Protein AF-A0A7L4TGY5-F1 (afdb_monomer_lite)

Radius of gyration: 15.14 Å; chains: 1; bounding box: 32×38×41 Å

Secondary structure (DSSP, 8-state):
--SEEEETTEEEE-PPSS---S------SS--SSEEEEEEE---TT-EEEEE-S---BTTB-SGGGTS-EEEEE-TTT-GGGGG-GGGSTTSBTTTB--SS--PPPTTS-EEEEEEEETTTTEEEEEETTEEEEEE-S--

pLDDT: mean 94.53, std 7.91, range [58.78, 98.94]

Foldseek 3Di:
DQQWDQDPNDTDRHDDPDDDDADNDDDDPDADAWDKDKDKDAAAALDWDWDWHQFDDDPPCRDRVVGTFTQIDGQCPGHPQVVVDQCCYHRHSRPPWGFQDDPDDHHPDMKIWMWTDDPVVQWIWIDIRNRTGTMDGVDD

Sequence (140 aa):
MTQWKVEDGALVFAPTEGERSGSENIISEETYTNFELSLEWKISEGGNSGIM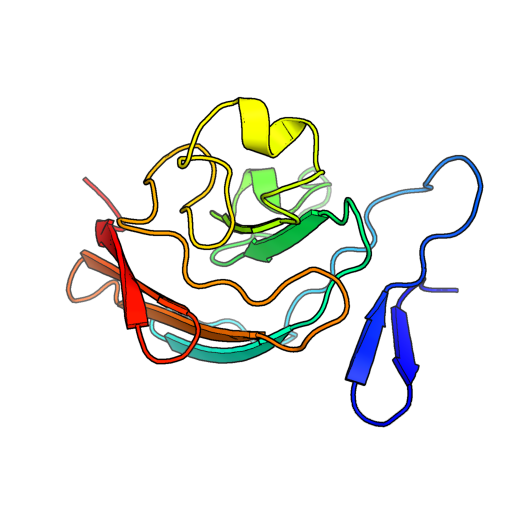WGVQEGEELNEPYLTGPEIQILDNERHPDAKNGPIRQSGALYDLSEPTKDVTNPAGEWNEMTITINYEENQGTVTLNVTQVNEFPLHG

Structure (mmCIF, N/CA/C/O backbone):
data_AF-A0A7L4TGY5-F1
#
_entry.id   AF-A0A7L4TGY5-F1
#
loop_
_atom_site.group_PDB
_atom_site.id
_atom_site.type_symbol
_atom_site.label_atom_id
_atom_site.label_alt_id
_atom_site.label_comp_id
_atom_site.label_asym_id
_atom_site.label_entity_id
_atom_site.label_seq_id
_atom_site.pdbx_PDB_ins_code
_atom_site.Cartn_x
_atom_site.Cartn_y
_atom_site.Cartn_z
_atom_site.occupancy
_atom_site.B_iso_or_equiv
_atom_site.auth_seq_id
_atom_site.auth_comp_id
_atom_site.auth_asym_id
_atom_site.auth_atom_id
_atom_site.pdbx_PDB_model_num
ATOM 1 N N . MET A 1 1 ? 4.510 11.591 -22.559 1.00 58.78 1 MET A N 1
ATOM 2 C CA . MET A 1 1 ? 3.536 10.480 -22.560 1.00 58.78 1 MET A CA 1
ATOM 3 C C . MET A 1 1 ? 3.636 9.861 -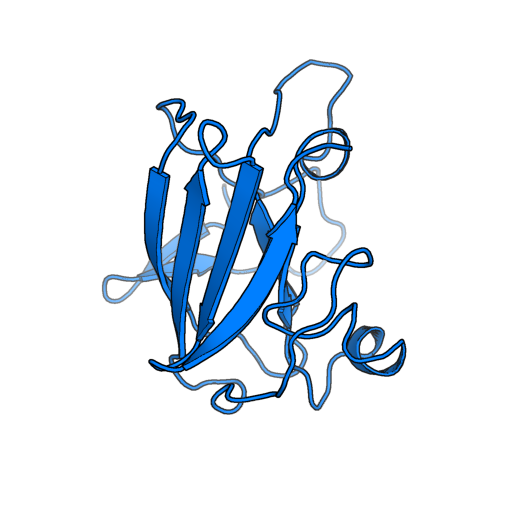21.187 1.00 58.78 1 MET A C 1
ATOM 5 O O . MET A 1 1 ? 4.764 9.690 -20.750 1.00 58.78 1 MET A O 1
ATOM 9 N N . THR A 1 2 ? 2.516 9.632 -20.504 1.00 79.31 2 THR A N 1
ATOM 10 C CA . THR A 1 2 ? 2.540 8.997 -19.178 1.00 79.31 2 THR A CA 1
ATOM 11 C C . THR A 1 2 ? 3.104 7.578 -19.276 1.00 79.31 2 THR A C 1
ATOM 13 O O . THR A 1 2 ? 2.979 6.929 -20.319 1.00 79.31 2 THR A O 1
ATOM 16 N N . GLN A 1 3 ? 3.741 7.121 -18.200 1.00 90.38 3 GLN A N 1
ATOM 17 C CA . GLN A 1 3 ? 4.228 5.750 -18.054 1.00 90.38 3 GLN A CA 1
ATOM 18 C C . GLN A 1 3 ? 3.112 4.750 -17.699 1.00 90.38 3 GLN A C 1
ATOM 20 O O . GLN A 1 3 ? 3.364 3.548 -17.630 1.00 90.38 3 GLN A O 1
ATOM 25 N N . TRP A 1 4 ? 1.876 5.221 -17.513 1.00 93.75 4 TRP A N 1
ATOM 26 C CA . TRP A 1 4 ? 0.707 4.381 -17.276 1.00 93.75 4 TRP A CA 1
ATOM 27 C C . TRP A 1 4 ? -0.038 4.041 -18.564 1.00 93.75 4 TRP A C 1
ATOM 29 O O . TRP A 1 4 ? -0.280 4.894 -19.421 1.00 93.75 4 TRP A O 1
ATOM 39 N N . LYS A 1 5 ? -0.456 2.782 -18.681 1.00 94.62 5 LYS A N 1
ATOM 40 C CA . LYS A 1 5 ? -1.290 2.291 -19.782 1.00 94.62 5 LYS A CA 1
ATOM 41 C C . LYS A 1 5 ? -2.317 1.288 -19.279 1.00 94.62 5 LYS A C 1
ATOM 43 O O . LYS A 1 5 ? -2.089 0.609 -18.285 1.00 94.62 5 LYS A O 1
ATOM 48 N N . VAL A 1 6 ? -3.425 1.166 -20.001 1.00 96.06 6 VAL A N 1
ATOM 49 C CA . VAL A 1 6 ? -4.354 0.049 -19.815 1.00 96.06 6 VAL A CA 1
ATOM 50 C C . VAL A 1 6 ? -3.897 -1.097 -20.712 1.00 96.06 6 VAL A C 1
ATOM 52 O O . VAL A 1 6 ? -3.812 -0.928 -21.929 1.00 96.06 6 VAL A O 1
ATOM 55 N N . GLU A 1 7 ? -3.595 -2.247 -20.120 1.00 95.88 7 GLU A N 1
ATOM 56 C CA . GLU A 1 7 ? -3.171 -3.463 -20.818 1.00 95.88 7 GLU A CA 1
ATOM 57 C C . GLU A 1 7 ? -3.895 -4.664 -20.210 1.00 95.88 7 GLU A C 1
ATOM 59 O O . GLU A 1 7 ? -3.910 -4.831 -18.994 1.00 95.88 7 GLU A O 1
ATOM 64 N N . ASP A 1 8 ? -4.552 -5.460 -21.056 1.00 95.31 8 ASP A N 1
ATOM 65 C CA . ASP A 1 8 ? -5.289 -6.669 -20.658 1.00 95.31 8 ASP A CA 1
ATOM 66 C C . ASP A 1 8 ? -6.275 -6.469 -19.488 1.00 95.31 8 ASP A C 1
ATOM 68 O O . ASP A 1 8 ? -6.478 -7.349 -18.657 1.00 95.31 8 ASP A O 1
ATOM 72 N N . GLY A 1 9 ? -6.914 -5.295 -19.431 1.00 95.88 9 GLY A N 1
ATOM 73 C CA . GLY A 1 9 ? -7.883 -4.946 -18.386 1.00 95.88 9 GLY A CA 1
ATOM 74 C C . GLY A 1 9 ? -7.266 -4.461 -17.070 1.00 95.88 9 GLY A C 1
ATOM 75 O O . GLY A 1 9 ? -8.014 -4.152 -16.148 1.00 95.88 9 GLY A O 1
ATOM 76 N N . ALA A 1 10 ? -5.939 -4.341 -16.989 1.00 97.38 10 ALA A N 1
ATOM 77 C CA . ALA A 1 10 ? -5.220 -3.801 -15.841 1.00 97.38 10 ALA A CA 1
ATOM 78 C C . ALA A 1 10 ? -4.618 -2.423 -16.146 1.00 97.38 10 ALA A C 1
ATOM 80 O O . ALA A 1 10 ? -4.242 -2.120 -17.281 1.00 97.38 10 ALA A O 1
ATOM 81 N N . LEU A 1 11 ? -4.487 -1.597 -15.110 1.00 97.06 11 LEU A N 1
ATOM 82 C CA . LEU A 1 11 ? -3.708 -0.366 -15.160 1.00 97.06 11 LEU A CA 1
ATOM 83 C C . LEU A 1 11 ? -2.240 -0.703 -14.852 1.00 97.06 11 LEU A C 1
ATOM 85 O O . LEU A 1 11 ? -1.922 -1.171 -13.762 1.00 97.06 11 LEU A O 1
ATOM 89 N N . VAL A 1 12 ? -1.355 -0.509 -15.829 1.00 96.44 12 VAL A N 1
ATOM 90 C CA . VAL A 1 12 ? 0.039 -0.968 -15.790 1.00 96.44 12 VAL A CA 1
ATOM 91 C C . VAL A 1 12 ? 0.989 0.218 -15.843 1.00 96.44 12 VAL A C 1
ATOM 93 O O . VAL A 1 12 ? 0.979 0.991 -16.804 1.00 96.44 12 VAL A O 1
ATOM 96 N N . PHE A 1 13 ? 1.849 0.315 -14.832 1.00 94.56 13 PHE A N 1
ATOM 97 C CA . PHE A 1 13 ? 2.974 1.240 -14.809 1.00 94.56 13 PHE A CA 1
ATOM 98 C C . PHE A 1 13 ? 4.187 0.619 -15.515 1.00 94.56 13 PHE A C 1
ATOM 100 O O . PHE A 1 13 ? 4.676 -0.439 -15.119 1.00 94.56 13 PHE A O 1
ATOM 107 N N . ALA A 1 14 ? 4.674 1.275 -16.568 1.00 89.94 14 ALA A N 1
ATOM 108 C CA . ALA A 1 14 ? 5.835 0.861 -17.348 1.00 89.94 14 ALA A CA 1
ATOM 109 C C . ALA A 1 14 ? 6.952 1.918 -17.225 1.00 89.94 14 ALA A C 1
ATOM 111 O O . ALA A 1 14 ? 6.948 2.897 -17.978 1.00 89.94 14 ALA A O 1
ATOM 112 N N . PRO A 1 15 ? 7.911 1.749 -16.293 1.00 84.06 15 PRO A N 1
ATOM 113 C CA . PRO A 1 15 ? 8.991 2.712 -16.117 1.00 84.06 15 PRO A CA 1
ATOM 114 C C . PRO A 1 15 ? 9.859 2.791 -17.379 1.00 84.06 15 PRO A C 1
ATOM 116 O O . PRO A 1 15 ? 10.216 1.775 -17.974 1.00 84.06 15 PRO A O 1
ATOM 119 N N . THR A 1 16 ? 10.218 4.005 -17.787 1.00 80.31 16 THR A N 1
ATOM 120 C CA . THR A 1 16 ? 11.187 4.239 -18.864 1.00 80.31 16 THR A CA 1
ATOM 121 C C . THR A 1 16 ? 12.605 4.127 -18.333 1.00 80.31 16 THR A C 1
ATOM 123 O O . THR A 1 16 ? 12.890 4.535 -17.208 1.00 80.31 16 THR A O 1
ATOM 126 N N . GLU A 1 17 ? 13.517 3.643 -19.171 1.00 74.25 17 GLU A N 1
ATOM 127 C CA . GLU A 1 17 ? 14.946 3.714 -18.878 1.00 74.25 17 GLU A CA 1
ATOM 128 C C . GLU A 1 17 ? 15.423 5.177 -18.841 1.00 74.25 17 GLU A C 1
ATOM 130 O O . GLU A 1 17 ? 15.019 5.991 -19.675 1.00 74.25 17 GLU A O 1
ATOM 135 N N . GLY A 1 18 ? 16.304 5.506 -17.891 1.00 70.75 18 GLY A N 1
ATOM 136 C CA . GLY A 1 18 ? 16.892 6.842 -17.738 1.00 70.75 18 GLY A CA 1
ATOM 137 C C . GLY A 1 18 ? 16.379 7.622 -16.526 1.00 70.75 18 GLY A C 1
ATOM 138 O O . GLY A 1 18 ? 15.702 7.084 -15.653 1.00 70.75 18 GLY A O 1
ATOM 139 N N . GLU A 1 19 ? 16.758 8.899 -16.443 1.00 63.97 19 GLU A N 1
ATOM 140 C CA . GLU A 1 19 ? 16.321 9.788 -15.362 1.00 63.97 19 GLU A CA 1
ATOM 141 C C . GLU A 1 19 ? 14.812 10.052 -15.462 1.00 63.97 19 GLU A C 1
ATOM 143 O O . GLU A 1 19 ? 14.305 10.467 -16.505 1.00 63.97 19 GLU A O 1
ATOM 148 N N . ARG A 1 20 ? 14.089 9.822 -14.360 1.00 65.00 20 ARG A N 1
ATOM 149 C CA . ARG A 1 20 ? 12.680 10.209 -14.229 1.00 65.00 20 ARG A CA 1
ATOM 150 C C . ARG A 1 20 ? 12.567 11.734 -14.242 1.00 65.00 20 ARG A C 1
ATOM 152 O O . ARG A 1 20 ? 13.211 12.408 -13.441 1.00 65.00 20 ARG A O 1
ATOM 159 N N . SER A 1 21 ? 11.708 12.277 -15.105 1.00 62.62 21 SER A N 1
ATOM 160 C CA . SER A 1 21 ? 11.300 13.681 -15.037 1.00 62.62 21 SER A CA 1
ATOM 161 C C . SER A 1 21 ? 9.981 13.795 -14.270 1.00 62.62 21 SER A C 1
ATOM 163 O O . SER A 1 21 ? 8.915 13.643 -14.860 1.00 62.62 21 SER A O 1
ATOM 165 N N . GLY A 1 22 ? 10.057 14.076 -12.970 1.00 71.75 22 GLY A N 1
ATOM 166 C CA . GLY A 1 22 ? 8.880 14.248 -12.113 1.00 71.75 22 GLY A CA 1
ATOM 167 C C . GLY A 1 22 ? 8.269 12.943 -11.589 1.00 71.75 22 GLY A C 1
ATOM 168 O O . GLY A 1 22 ? 8.795 11.849 -11.806 1.00 71.75 22 GLY A O 1
ATOM 169 N N . SER A 1 23 ? 7.168 13.105 -10.858 1.00 78.00 23 SER A N 1
ATOM 170 C CA . SER A 1 23 ? 6.359 12.027 -10.292 1.00 78.00 23 SER A CA 1
ATOM 171 C C . SER A 1 23 ? 5.415 11.460 -11.356 1.00 78.00 23 SER A C 1
ATOM 173 O O . SER A 1 23 ? 4.824 12.198 -12.140 1.00 78.00 23 SER A O 1
ATOM 175 N N . GLU A 1 24 ? 5.266 10.138 -11.364 1.00 88.44 24 GLU A N 1
ATOM 176 C CA . GLU A 1 24 ? 4.297 9.417 -12.202 1.00 88.44 24 GLU A CA 1
ATOM 177 C C . GLU A 1 24 ? 3.238 8.756 -11.316 1.00 88.44 24 GLU A C 1
ATOM 179 O O . GLU A 1 24 ? 2.644 7.751 -11.687 1.00 88.44 24 GLU A O 1
ATOM 184 N N . ASN A 1 25 ? 3.026 9.283 -10.110 1.00 91.62 25 ASN A N 1
ATOM 185 C CA . ASN A 1 25 ? 1.925 8.856 -9.261 1.00 91.62 25 ASN A CA 1
ATOM 186 C C . ASN A 1 25 ? 0.593 9.277 -9.896 1.00 91.62 25 ASN A C 1
ATOM 188 O O . ASN A 1 25 ? 0.500 10.303 -10.570 1.00 91.62 25 ASN A O 1
ATOM 192 N N . ILE A 1 26 ? -0.440 8.474 -9.673 1.00 93.94 26 ILE A N 1
ATOM 193 C CA . ILE A 1 26 ? -1.809 8.767 -10.095 1.00 93.94 26 ILE A CA 1
ATOM 194 C C . ILE A 1 26 ? -2.676 8.976 -8.861 1.00 93.94 26 ILE A C 1
ATOM 196 O O . ILE A 1 26 ? -2.427 8.388 -7.810 1.00 93.94 26 ILE A O 1
ATOM 200 N N . ILE A 1 27 ? -3.700 9.806 -9.004 1.00 94.56 27 ILE A N 1
ATOM 201 C CA . ILE A 1 27 ? -4.645 10.144 -7.944 1.00 94.56 27 ILE A CA 1
ATOM 202 C C . ILE A 1 27 ? -6.069 10.029 -8.489 1.00 94.56 27 ILE A C 1
ATOM 204 O O . ILE A 1 27 ? -6.295 10.173 -9.693 1.00 94.56 27 ILE A O 1
ATOM 208 N N . SER A 1 28 ? -7.030 9.719 -7.621 1.00 96.50 28 SER A N 1
ATOM 209 C CA . SER A 1 28 ? -8.444 9.743 -7.987 1.00 96.50 28 SER A CA 1
ATOM 210 C C . SER A 1 28 ? -8.912 11.172 -8.257 1.00 96.50 28 SER A C 1
ATOM 212 O O . SER A 1 28 ? -8.486 12.104 -7.585 1.00 96.50 28 SER A O 1
ATOM 214 N N . GLU A 1 29 ? -9.842 11.339 -9.200 1.00 95.88 29 GLU A N 1
ATOM 215 C CA . GLU A 1 29 ? -10.489 12.642 -9.430 1.00 95.88 29 GLU A CA 1
ATOM 216 C C . GLU A 1 29 ? -11.353 13.068 -8.231 1.00 95.88 29 GLU A C 1
ATOM 218 O O . GLU A 1 29 ? -11.448 14.248 -7.904 1.00 95.88 29 GLU A O 1
ATOM 223 N N . GLU A 1 30 ? -11.977 12.093 -7.570 1.00 96.81 30 GLU A N 1
ATOM 224 C CA . GLU A 1 30 ? -12.833 12.304 -6.404 1.00 96.81 30 GLU A CA 1
ATOM 225 C C . GLU A 1 30 ? -12.045 12.202 -5.094 1.00 96.81 30 GLU A C 1
ATOM 227 O O . GLU A 1 30 ? -11.019 11.519 -5.008 1.00 96.81 30 GLU A O 1
ATOM 232 N N . THR A 1 31 ? -12.577 12.838 -4.049 1.00 96.94 31 THR A N 1
ATOM 233 C CA . THR A 1 31 ? -12.015 12.798 -2.691 1.00 96.94 31 THR A CA 1
ATOM 234 C C . THR A 1 31 ? -12.868 11.940 -1.766 1.00 96.94 31 THR A C 1
ATOM 236 O O . THR A 1 31 ? -14.093 11.895 -1.880 1.00 96.94 31 THR A O 1
ATOM 239 N N . TYR A 1 32 ? -12.211 11.271 -0.821 1.00 97.56 32 TYR A N 1
ATOM 240 C CA . TYR A 1 32 ? -12.845 10.334 0.102 1.00 97.56 32 TYR A CA 1
ATOM 241 C C . TYR A 1 32 ? -12.348 10.581 1.527 1.00 97.56 32 TYR A C 1
ATOM 243 O O . TYR A 1 32 ? -11.180 10.907 1.737 1.00 97.56 32 TYR A O 1
ATOM 251 N N . THR A 1 33 ? -13.238 10.431 2.511 1.00 96.38 33 THR A N 1
ATOM 252 C CA . THR A 1 33 ? -12.895 10.537 3.941 1.00 96.38 33 THR A CA 1
ATOM 253 C C . THR A 1 33 ? -12.891 9.157 4.583 1.00 96.38 33 THR A C 1
ATOM 255 O O . THR A 1 33 ? -11.825 8.608 4.832 1.00 96.38 33 THR A O 1
ATOM 258 N N . ASN A 1 34 ? -14.076 8.579 4.797 1.00 98.25 34 ASN A N 1
ATOM 259 C CA . ASN A 1 34 ? -14.228 7.186 5.204 1.00 98.25 34 ASN A CA 1
ATOM 260 C C . ASN A 1 34 ? -14.443 6.343 3.949 1.00 98.25 34 ASN A C 1
ATOM 262 O O . ASN A 1 34 ? -15.309 6.681 3.136 1.00 98.25 34 ASN A O 1
ATOM 266 N N . PHE A 1 35 ? -13.669 5.277 3.774 1.00 98.69 35 PHE A N 1
ATOM 267 C CA . PHE A 1 35 ? -13.767 4.435 2.586 1.00 98.69 35 PHE A CA 1
ATOM 268 C C . PHE A 1 35 ? -13.284 3.007 2.836 1.00 98.69 35 PHE A C 1
ATOM 270 O O . PHE A 1 35 ? -12.485 2.748 3.735 1.00 98.69 35 PHE A O 1
ATOM 277 N N . GLU A 1 36 ? -13.747 2.104 1.976 1.00 98.75 36 GLU A N 1
ATOM 278 C CA . GLU A 1 36 ? -13.164 0.786 1.751 1.00 98.75 36 GLU A CA 1
ATOM 279 C C . GLU A 1 36 ? -12.726 0.727 0.282 1.00 98.75 36 GLU A C 1
ATOM 281 O O . GLU A 1 36 ? -13.540 0.912 -0.625 1.00 98.75 36 GLU A O 1
ATOM 286 N N . LEU A 1 37 ? -11.431 0.525 0.045 1.00 98.69 37 LEU A N 1
ATO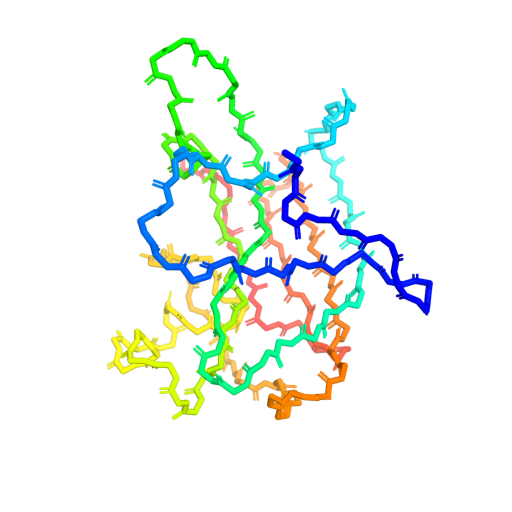M 287 C CA . LEU A 1 37 ? -10.847 0.343 -1.280 1.00 98.69 37 LEU A CA 1
ATOM 288 C C . LEU A 1 37 ? -10.451 -1.121 -1.432 1.00 98.69 37 LEU A C 1
ATOM 290 O O . LEU A 1 37 ? -9.624 -1.604 -0.665 1.00 98.69 37 LEU A O 1
ATOM 294 N N . SER A 1 38 ? -10.997 -1.795 -2.443 1.00 98.56 38 SER A N 1
ATOM 295 C CA . SER A 1 38 ? -10.620 -3.159 -2.815 1.00 98.56 38 SER A CA 1
ATOM 296 C C . SER A 1 38 ? -10.043 -3.184 -4.227 1.00 98.56 38 SER A C 1
ATOM 298 O O . SER A 1 38 ? -10.614 -2.589 -5.144 1.00 98.56 38 SER A O 1
ATOM 300 N N . LEU A 1 39 ? -8.895 -3.840 -4.390 1.00 98.56 39 LEU A N 1
ATOM 301 C CA . LEU A 1 39 ? -8.202 -3.989 -5.666 1.00 98.56 39 LEU A CA 1
ATOM 302 C C . LEU A 1 39 ? -7.351 -5.260 -5.700 1.00 98.56 39 LEU A C 1
ATOM 304 O O . LEU A 1 39 ? -7.010 -5.835 -4.666 1.00 98.56 39 LEU A O 1
ATOM 308 N N . GLU A 1 40 ? -6.950 -5.646 -6.905 1.00 98.75 40 GLU A N 1
ATOM 309 C CA . GLU A 1 40 ? -5.890 -6.622 -7.131 1.00 98.75 40 GLU A CA 1
ATOM 310 C C . GLU A 1 40 ? -4.622 -5.906 -7.604 1.00 98.75 40 GLU A C 1
ATOM 312 O O . GLU A 1 40 ? -4.685 -4.958 -8.392 1.00 98.75 40 GLU A O 1
ATOM 317 N N . TRP A 1 41 ? -3.459 -6.368 -7.154 1.00 98.69 41 TRP A N 1
ATOM 318 C CA . TRP A 1 41 ? -2.165 -5.849 -7.583 1.00 98.69 41 TRP A CA 1
ATOM 319 C C . TRP A 1 41 ? -1.194 -6.973 -7.931 1.00 98.69 41 TRP A C 1
ATOM 321 O O . TRP A 1 41 ? -1.264 -8.087 -7.416 1.00 98.69 41 TRP A O 1
ATOM 331 N N . LYS A 1 42 ? -0.261 -6.660 -8.825 1.00 98.50 42 LYS A N 1
ATOM 332 C CA . LYS A 1 42 ? 0.843 -7.530 -9.223 1.00 98.50 42 LYS A CA 1
ATOM 333 C C . LYS A 1 42 ? 2.063 -6.661 -9.474 1.00 98.50 42 LYS A C 1
ATOM 335 O O . LYS A 1 42 ? 1.966 -5.649 -10.165 1.00 98.50 42 LYS A O 1
ATOM 340 N N . ILE A 1 43 ? 3.210 -7.083 -8.959 1.00 97.88 43 ILE A N 1
ATOM 341 C CA . ILE A 1 43 ? 4.486 -6.382 -9.132 1.00 97.88 43 ILE A CA 1
ATOM 342 C C . ILE A 1 43 ? 5.515 -7.254 -9.841 1.00 97.88 43 ILE A C 1
ATOM 344 O O . ILE A 1 43 ? 5.415 -8.483 -9.854 1.00 97.88 43 ILE A O 1
ATOM 348 N N . SER A 1 44 ? 6.515 -6.603 -10.430 1.00 97.38 44 SER A N 1
ATOM 349 C CA . SER A 1 44 ? 7.709 -7.269 -10.938 1.00 97.38 44 SER A CA 1
ATOM 350 C C . SER A 1 44 ? 8.594 -7.775 -9.800 1.00 97.38 44 SER A C 1
ATOM 352 O O . SER A 1 44 ? 8.515 -7.292 -8.672 1.00 97.38 44 SER A O 1
ATOM 354 N N . GLU A 1 45 ? 9.500 -8.695 -10.125 1.00 97.94 45 GLU A N 1
ATOM 355 C CA . GLU A 1 45 ? 10.616 -9.057 -9.249 1.00 97.94 45 GLU A CA 1
ATOM 356 C C . GLU A 1 45 ? 11.373 -7.800 -8.787 1.00 97.94 45 GLU A C 1
ATOM 358 O O . GLU A 1 45 ? 11.734 -6.949 -9.602 1.00 97.94 45 GLU A O 1
ATOM 363 N N . GLY A 1 46 ? 11.582 -7.673 -7.477 1.00 97.62 46 GLY A N 1
ATOM 364 C CA . GLY A 1 46 ? 12.188 -6.501 -6.852 1.00 97.62 46 GLY A CA 1
ATOM 365 C C . GLY A 1 46 ? 11.378 -5.214 -7.032 1.00 97.62 46 GLY A C 1
ATOM 366 O O . GLY A 1 46 ? 11.962 -4.138 -6.979 1.00 97.62 46 GLY A O 1
ATOM 367 N N . GLY A 1 47 ? 10.075 -5.302 -7.306 1.00 97.19 47 GLY A N 1
ATOM 368 C CA . GLY A 1 47 ? 9.197 -4.148 -7.489 1.00 97.19 47 GLY A CA 1
ATOM 369 C C . GLY A 1 47 ? 8.873 -3.419 -6.181 1.00 97.19 47 GLY A C 1
ATOM 370 O O . GLY A 1 47 ? 8.925 -4.009 -5.100 1.00 97.19 47 GLY A O 1
ATOM 371 N N . ASN A 1 48 ? 8.526 -2.137 -6.308 1.00 97.38 48 ASN A N 1
ATOM 372 C CA . ASN A 1 48 ? 8.101 -1.253 -5.223 1.00 97.38 48 ASN A CA 1
ATOM 373 C C . ASN A 1 48 ? 7.004 -0.305 -5.732 1.00 97.38 48 ASN A C 1
ATOM 375 O O . ASN A 1 48 ? 7.142 0.283 -6.809 1.00 97.38 48 ASN A O 1
ATOM 379 N N . SER A 1 49 ? 5.918 -0.205 -4.980 1.00 97.69 49 SER A N 1
ATOM 380 C CA . SER A 1 49 ? 4.766 0.658 -5.205 1.00 97.69 49 SER A CA 1
ATOM 381 C C . SER A 1 49 ? 4.023 0.848 -3.873 1.00 97.69 49 SER A C 1
ATOM 383 O O . SER A 1 49 ? 4.443 0.340 -2.838 1.00 97.69 49 SER A O 1
ATOM 385 N N . GLY A 1 50 ? 2.873 1.509 -3.898 1.00 98.12 50 GLY A N 1
ATOM 386 C CA . GLY A 1 50 ? 2.040 1.649 -2.716 1.00 98.12 50 GLY A CA 1
ATOM 387 C C . GLY A 1 50 ? 0.720 2.327 -3.021 1.00 98.12 50 GLY A C 1
ATOM 388 O O . GLY A 1 50 ? 0.514 2.886 -4.101 1.00 98.12 50 GLY A O 1
ATOM 389 N N . ILE A 1 51 ? -0.192 2.236 -2.059 1.00 98.56 51 ILE A N 1
ATOM 390 C CA . ILE A 1 51 ? -1.496 2.890 -2.105 1.00 98.56 51 ILE A CA 1
ATOM 391 C C . ILE A 1 51 ? -1.535 3.940 -1.009 1.00 98.56 51 ILE A C 1
ATOM 393 O O . ILE A 1 51 ? -1.300 3.639 0.160 1.00 98.56 51 ILE A O 1
ATOM 397 N N . MET A 1 52 ? -1.850 5.172 -1.387 1.00 98.19 52 MET A N 1
ATOM 398 C CA . MET A 1 52 ? -1.811 6.318 -0.488 1.00 98.19 52 MET A CA 1
ATOM 399 C C . MET A 1 52 ? -3.195 6.934 -0.335 1.00 98.19 52 MET A C 1
ATOM 401 O O . MET A 1 52 ? -4.015 6.877 -1.252 1.00 98.19 52 MET A O 1
ATOM 405 N N . TRP A 1 53 ? -3.452 7.555 0.813 1.00 98.00 53 TRP A N 1
ATOM 406 C CA . TRP A 1 53 ? -4.687 8.301 1.062 1.00 98.00 53 TRP A CA 1
ATOM 407 C C . TRP A 1 53 ? -4.393 9.612 1.787 1.00 98.00 53 TRP A C 1
ATOM 409 O O . TRP A 1 53 ? -3.288 9.821 2.268 1.00 98.00 53 TRP A O 1
ATOM 419 N N . GLY A 1 54 ? -5.364 10.527 1.843 1.00 95.44 54 GLY A N 1
ATOM 420 C CA . GLY A 1 54 ? -5.168 11.832 2.494 1.00 95.44 54 GLY A CA 1
ATOM 421 C C . GLY A 1 54 ? -4.134 12.735 1.804 1.00 95.44 54 GLY A C 1
ATOM 422 O O . GLY A 1 54 ? -3.690 13.717 2.396 1.00 95.44 54 GLY A O 1
ATOM 423 N N . VAL A 1 55 ? -3.758 12.403 0.565 1.00 95.44 55 VAL A N 1
ATOM 424 C CA . VAL A 1 55 ? -2.816 13.168 -0.256 1.00 95.44 55 VAL A CA 1
ATOM 425 C C . VAL A 1 55 ? -3.413 14.538 -0.584 1.00 95.44 55 VAL A C 1
ATOM 427 O O . VAL A 1 55 ? -4.571 14.635 -0.988 1.00 95.44 55 VAL A O 1
ATOM 430 N N . GLN A 1 56 ? -2.616 15.593 -0.424 1.00 92.75 56 GLN A N 1
ATOM 431 C CA . GLN A 1 56 ? -2.952 16.952 -0.849 1.00 92.75 56 GLN A CA 1
ATOM 432 C C . GLN A 1 56 ? -2.067 17.359 -2.026 1.00 92.75 56 GLN A C 1
ATOM 434 O O . GLN A 1 56 ? -0.858 17.132 -2.011 1.00 92.75 56 GLN A O 1
ATOM 439 N N . GLU A 1 57 ? -2.668 17.986 -3.032 1.00 89.44 57 GLU A N 1
ATOM 440 C CA . GLU A 1 57 ? -1.964 18.513 -4.202 1.00 89.44 57 GLU A CA 1
ATOM 441 C C . GLU A 1 57 ? -1.640 20.003 -4.015 1.00 89.44 57 GLU A C 1
ATOM 443 O O . GLU A 1 57 ? -2.421 20.765 -3.442 1.00 89.44 57 GLU A O 1
ATOM 448 N N . GLY A 1 58 ? -0.487 20.444 -4.516 1.00 85.69 58 GLY A N 1
ATOM 449 C CA . GLY A 1 58 ? -0.072 21.845 -4.465 1.00 85.69 58 GLY A CA 1
ATOM 450 C C . GLY A 1 58 ? 1.264 22.073 -5.165 1.00 85.69 58 GLY A C 1
ATOM 451 O O . GLY A 1 58 ? 2.039 21.139 -5.335 1.00 85.69 58 GLY A O 1
ATOM 452 N N . GLU A 1 59 ? 1.558 23.317 -5.556 1.00 80.81 59 GLU A N 1
ATOM 453 C CA . GLU A 1 59 ? 2.795 23.651 -6.291 1.00 80.81 59 GLU A CA 1
ATOM 454 C C . GLU A 1 59 ? 4.078 23.287 -5.519 1.00 80.81 59 GLU A C 1
ATOM 456 O O . GLU A 1 59 ? 5.098 22.976 -6.129 1.00 80.81 59 GLU A O 1
ATOM 461 N N . GLU A 1 60 ? 4.020 23.290 -4.184 1.00 84.12 60 GLU A N 1
ATOM 462 C CA . GLU A 1 60 ? 5.130 22.908 -3.298 1.00 84.12 60 GLU A CA 1
ATOM 463 C C . GLU A 1 60 ? 5.081 21.430 -2.854 1.00 84.12 60 GLU A C 1
ATOM 465 O O . GLU A 1 60 ? 5.996 20.959 -2.182 1.00 84.12 60 GLU A O 1
ATOM 470 N N . LEU A 1 61 ? 4.031 20.689 -3.228 1.00 84.94 61 LEU A N 1
ATOM 471 C CA . LEU A 1 61 ? 3.811 19.284 -2.874 1.00 84.94 61 LEU A CA 1
ATOM 472 C C . LEU A 1 61 ? 4.093 18.406 -4.095 1.00 84.94 61 LEU A C 1
ATOM 474 O O . LEU A 1 61 ? 3.191 17.963 -4.800 1.00 84.94 61 LEU A O 1
ATOM 478 N N . ASN A 1 62 ? 5.3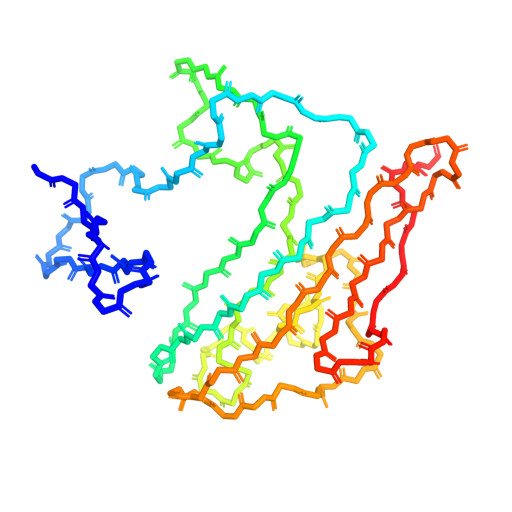77 18.185 -4.371 1.00 84.25 62 ASN A N 1
ATOM 479 C CA . ASN A 1 62 ? 5.828 17.470 -5.565 1.00 84.25 62 ASN A CA 1
ATOM 480 C C . ASN A 1 62 ? 5.736 15.937 -5.457 1.00 84.25 62 ASN A C 1
ATOM 482 O O . ASN A 1 62 ? 5.893 15.260 -6.469 1.00 84.25 62 ASN A O 1
ATOM 486 N N . GLU A 1 63 ? 5.497 15.399 -4.258 1.00 88.69 63 GLU A N 1
ATOM 487 C CA . GLU A 1 63 ? 5.379 13.962 -4.007 1.00 88.69 63 GLU A CA 1
ATOM 488 C C . GLU A 1 63 ? 4.237 13.658 -3.020 1.00 88.69 63 GLU A C 1
ATOM 490 O O . GLU A 1 63 ? 4.085 14.369 -2.019 1.00 88.69 63 GLU A O 1
ATOM 495 N N . PRO A 1 64 ? 3.450 12.588 -3.240 1.00 91.12 64 PRO A N 1
ATOM 496 C CA . PRO A 1 64 ? 2.265 12.292 -2.430 1.00 91.12 64 PRO A CA 1
ATOM 497 C C . PRO A 1 64 ? 2.592 11.927 -0.973 1.00 91.12 64 PRO A C 1
ATOM 499 O O . PRO A 1 64 ? 1.834 12.281 -0.067 1.00 91.12 64 PRO A O 1
ATOM 502 N N . TYR A 1 65 ? 3.750 11.306 -0.720 1.00 90.56 65 TYR A N 1
ATOM 503 C CA . TYR A 1 65 ? 4.200 10.915 0.627 1.00 90.56 65 TYR A CA 1
ATOM 504 C C . TYR A 1 65 ? 4.464 12.092 1.567 1.00 90.56 65 TYR A C 1
ATOM 506 O O . TYR A 1 65 ? 4.617 11.899 2.770 1.00 90.56 65 TYR A O 1
ATOM 514 N N . LEU A 1 66 ? 4.522 13.321 1.047 1.00 92.00 66 LEU A N 1
ATOM 515 C CA . LEU A 1 66 ? 4.657 14.513 1.883 1.00 92.00 66 LEU A CA 1
ATOM 516 C C . LEU A 1 66 ? 3.412 14.768 2.741 1.00 92.00 66 LEU A C 1
ATOM 518 O O . LEU A 1 66 ? 3.495 15.496 3.728 1.00 92.00 66 LEU A O 1
ATOM 522 N N . THR A 1 67 ? 2.265 14.201 2.361 1.00 94.19 67 THR A N 1
ATOM 523 C CA . THR A 1 67 ? 0.982 14.445 3.036 1.00 94.19 67 THR A CA 1
ATOM 524 C C . THR A 1 67 ? 0.192 13.175 3.311 1.00 94.19 67 THR A C 1
ATOM 526 O O . THR A 1 67 ? -0.431 13.078 4.368 1.00 94.19 67 THR A O 1
ATOM 529 N N . GLY A 1 68 ? 0.220 12.208 2.394 1.00 96.06 68 GLY A N 1
ATOM 530 C CA . GLY A 1 68 ? -0.545 10.978 2.521 1.00 96.06 68 GLY A CA 1
ATOM 531 C C . GLY A 1 68 ? 0.243 9.851 3.190 1.00 96.06 68 GLY A C 1
ATOM 532 O O . GLY A 1 68 ? 1.392 9.621 2.810 1.00 96.06 68 GLY A O 1
ATOM 533 N N . PRO A 1 69 ? -0.348 9.108 4.140 1.00 97.38 69 PRO A N 1
ATOM 534 C CA . PRO A 1 69 ? 0.194 7.827 4.568 1.00 97.38 69 PRO A CA 1
ATOM 535 C C . PRO A 1 69 ? 0.094 6.782 3.444 1.00 97.38 69 PRO A C 1
ATOM 537 O O . PRO A 1 69 ? -0.743 6.897 2.546 1.00 97.38 69 PRO A O 1
ATOM 540 N N . GLU A 1 70 ? 0.938 5.753 3.508 1.00 98.62 70 GLU A N 1
ATOM 541 C CA . GLU A 1 70 ? 1.090 4.740 2.459 1.00 98.62 70 GLU A CA 1
ATOM 542 C C . GLU A 1 70 ? 0.906 3.326 3.016 1.00 98.62 70 GLU A C 1
ATOM 544 O O . GLU A 1 70 ? 1.560 2.940 3.989 1.00 98.62 70 GLU A O 1
ATOM 549 N N . ILE A 1 71 ? 0.048 2.538 2.366 1.00 98.81 71 ILE A N 1
ATOM 550 C CA . ILE A 1 71 ? 0.066 1.081 2.481 1.00 98.81 71 ILE A CA 1
ATOM 551 C C . ILE A 1 71 ? 1.033 0.535 1.439 1.00 98.81 71 ILE A C 1
ATOM 553 O O . ILE A 1 71 ? 0.805 0.652 0.233 1.00 98.81 71 ILE A O 1
ATOM 557 N N . GLN A 1 72 ? 2.108 -0.069 1.932 1.00 98.75 72 GLN A N 1
ATOM 558 C CA . GLN A 1 72 ? 3.223 -0.550 1.126 1.00 98.75 72 GLN A CA 1
ATOM 559 C C . GLN A 1 72 ? 2.808 -1.704 0.196 1.00 98.75 72 GLN A C 1
ATOM 561 O O . GLN A 1 72 ? 2.118 -2.638 0.626 1.00 98.75 72 GLN A O 1
ATOM 566 N N . ILE A 1 73 ? 3.315 -1.683 -1.043 1.00 98.75 73 ILE A N 1
ATOM 567 C CA . ILE A 1 73 ? 3.317 -2.811 -1.986 1.00 98.75 73 ILE A CA 1
ATOM 568 C C . ILE A 1 73 ? 4.763 -3.073 -2.434 1.00 98.75 73 ILE A C 1
ATOM 570 O O . ILE A 1 73 ? 5.363 -2.314 -3.190 1.00 98.75 73 ILE A O 1
ATOM 574 N N . LEU A 1 74 ? 5.333 -4.192 -2.003 1.00 98.62 74 LEU A N 1
ATOM 575 C CA . LEU A 1 74 ? 6.754 -4.486 -2.156 1.00 98.62 74 LEU A CA 1
ATOM 576 C C . LEU A 1 74 ? 7.013 -5.963 -2.454 1.00 98.62 74 LEU A C 1
ATOM 578 O O . LEU A 1 74 ? 6.345 -6.845 -1.912 1.00 98.62 74 LEU A O 1
ATOM 582 N N . ASP A 1 75 ? 8.048 -6.247 -3.248 1.00 98.56 75 ASP A N 1
ATOM 583 C CA . ASP A 1 75 ? 8.630 -7.589 -3.286 1.00 98.56 75 ASP A CA 1
ATOM 584 C C . ASP A 1 75 ? 9.398 -7.816 -1.975 1.00 98.56 75 ASP A C 1
ATOM 586 O O . ASP A 1 75 ? 10.558 -7.414 -1.832 1.00 98.56 75 ASP A O 1
ATOM 590 N N . ASN A 1 76 ? 8.724 -8.446 -1.012 1.00 98.12 76 ASN A N 1
ATOM 591 C CA . ASN A 1 76 ? 9.253 -8.710 0.325 1.00 98.12 76 ASN A CA 1
ATOM 592 C C . ASN A 1 76 ? 10.501 -9.606 0.312 1.00 98.12 76 ASN A C 1
ATOM 594 O O . ASN A 1 76 ? 11.318 -9.534 1.232 1.00 98.12 76 ASN A O 1
ATOM 598 N N . GLU A 1 77 ? 10.672 -10.445 -0.712 1.00 97.50 77 GLU A N 1
ATOM 599 C CA . GLU A 1 77 ? 11.804 -11.364 -0.797 1.00 97.50 77 GLU A CA 1
ATOM 600 C C . GLU A 1 77 ? 13.057 -10.679 -1.349 1.00 97.50 77 GLU A C 1
ATOM 602 O O . GLU A 1 77 ? 14.178 -10.978 -0.917 1.00 97.50 77 GLU A O 1
ATOM 607 N N . ARG A 1 78 ? 12.892 -9.786 -2.333 1.00 97.81 78 ARG A N 1
ATOM 608 C CA . ARG A 1 78 ? 14.016 -9.318 -3.164 1.00 97.81 78 ARG A CA 1
ATOM 609 C C . ARG A 1 78 ? 14.253 -7.818 -3.130 1.00 97.81 78 ARG A C 1
ATOM 611 O O . ARG A 1 78 ? 15.395 -7.406 -3.365 1.00 97.81 78 ARG A O 1
ATOM 618 N N . HIS A 1 79 ? 13.249 -6.996 -2.826 1.00 98.25 79 HIS A N 1
ATOM 619 C CA . HIS A 1 79 ? 13.464 -5.554 -2.770 1.00 98.25 79 HIS A CA 1
ATOM 620 C C . HIS A 1 79 ? 14.387 -5.199 -1.584 1.00 98.25 79 HIS A C 1
ATOM 622 O O . HIS A 1 79 ? 14.161 -5.658 -0.462 1.00 98.25 79 HIS A O 1
ATOM 628 N N . PRO A 1 80 ? 15.434 -4.369 -1.771 1.00 97.94 80 PRO A N 1
ATOM 629 C CA . PRO A 1 80 ? 16.377 -4.040 -0.701 1.00 97.94 80 PRO A CA 1
ATOM 630 C C . PRO A 1 80 ? 15.732 -3.438 0.550 1.00 97.94 80 PRO A C 1
ATOM 632 O O . PRO A 1 80 ? 16.213 -3.694 1.651 1.00 97.94 80 PRO A O 1
ATOM 635 N N . ASP A 1 81 ? 14.654 -2.670 0.388 1.00 97.69 81 ASP A N 1
ATOM 636 C CA . ASP A 1 81 ? 13.964 -2.015 1.506 1.00 97.69 81 ASP A CA 1
ATOM 637 C C . ASP A 1 81 ? 13.238 -3.005 2.433 1.00 97.69 81 ASP A C 1
ATOM 639 O O . ASP A 1 81 ? 13.136 -2.755 3.630 1.00 97.69 81 ASP A O 1
ATOM 643 N N . ALA A 1 82 ? 12.877 -4.198 1.943 1.00 96.94 82 ALA A N 1
ATOM 644 C CA . ALA A 1 82 ? 12.299 -5.254 2.778 1.00 96.94 82 ALA A CA 1
ATOM 645 C C . ALA A 1 82 ? 13.270 -5.743 3.876 1.00 96.94 82 ALA A C 1
ATOM 647 O O . ALA A 1 82 ? 12.848 -6.334 4.872 1.00 96.94 82 ALA A O 1
ATOM 648 N N . LYS A 1 83 ? 14.579 -5.470 3.727 1.00 96.12 83 LYS A N 1
ATOM 649 C CA . LYS A 1 83 ? 15.623 -5.786 4.721 1.00 96.12 83 LYS A CA 1
ATOM 650 C C . LYS A 1 83 ? 15.602 -4.856 5.934 1.00 96.12 83 LYS A C 1
ATOM 652 O O . LYS A 1 83 ? 16.257 -5.161 6.927 1.00 96.12 83 LYS A O 1
ATOM 657 N N . ASN A 1 84 ? 14.863 -3.750 5.859 1.00 97.44 84 ASN A N 1
ATOM 658 C CA . ASN A 1 84 ? 14.697 -2.799 6.956 1.00 97.44 84 ASN A CA 1
ATOM 659 C C . ASN A 1 84 ? 13.578 -3.211 7.935 1.00 97.44 84 ASN A C 1
ATOM 661 O O . ASN A 1 84 ? 13.303 -2.487 8.887 1.00 97.44 84 ASN A O 1
ATOM 665 N N . GLY A 1 85 ? 12.989 -4.397 7.746 1.00 97.19 85 GLY A N 1
ATOM 666 C CA . GLY A 1 85 ? 12.043 -5.027 8.666 1.00 97.19 85 GLY A CA 1
ATOM 667 C C . GLY A 1 85 ? 10.601 -5.056 8.142 1.00 97.19 85 GLY A C 1
ATOM 668 O O . GLY A 1 85 ? 10.292 -4.380 7.158 1.00 97.19 85 GLY A O 1
ATOM 669 N N . PRO A 1 86 ? 9.703 -5.819 8.798 1.00 98.12 86 PRO A N 1
ATOM 670 C CA . PRO A 1 86 ? 8.305 -5.965 8.378 1.00 98.12 86 PRO A CA 1
ATOM 671 C C . PRO A 1 86 ? 7.547 -4.637 8.271 1.00 98.12 86 PRO A C 1
ATOM 673 O O . PRO A 1 86 ? 6.673 -4.496 7.425 1.00 98.12 86 PRO A O 1
ATOM 676 N N . ILE A 1 87 ? 7.939 -3.624 9.048 1.00 98.44 87 ILE A N 1
ATOM 677 C CA . ILE A 1 87 ? 7.385 -2.262 8.994 1.00 98.44 87 ILE A CA 1
ATOM 678 C C . ILE A 1 87 ? 7.551 -1.553 7.632 1.00 98.44 87 ILE A C 1
ATOM 680 O O . ILE A 1 87 ? 6.944 -0.511 7.399 1.00 98.44 87 ILE A O 1
ATOM 684 N N . ARG A 1 88 ? 8.349 -2.114 6.713 1.00 98.44 88 ARG A N 1
ATOM 685 C CA . ARG A 1 88 ? 8.499 -1.639 5.325 1.00 98.44 88 ARG A CA 1
ATOM 686 C C . ARG A 1 88 ? 8.120 -2.681 4.274 1.00 98.44 88 ARG A C 1
ATOM 688 O O . ARG A 1 88 ? 8.430 -2.496 3.102 1.00 98.44 88 ARG A O 1
ATOM 695 N N . GLN A 1 89 ? 7.487 -3.778 4.676 1.00 98.62 89 GLN A N 1
ATOM 696 C CA . GLN A 1 89 ? 7.024 -4.842 3.783 1.00 98.62 89 GLN A CA 1
ATOM 697 C C . GLN A 1 89 ? 5.565 -4.629 3.362 1.00 98.62 89 GLN A C 1
ATOM 699 O O . GLN A 1 89 ? 4.855 -3.810 3.942 1.00 98.62 89 GLN A O 1
ATOM 704 N N . SER A 1 90 ? 5.117 -5.369 2.346 1.00 98.69 90 SER A N 1
ATOM 705 C CA . SER A 1 90 ? 3.742 -5.312 1.841 1.00 98.69 90 SER A CA 1
ATOM 706 C C . SER A 1 90 ? 2.699 -5.423 2.956 1.00 98.69 90 SER A C 1
ATOM 708 O O . SER A 1 90 ? 2.749 -6.336 3.780 1.00 98.69 90 SER A O 1
ATOM 710 N N . GLY A 1 91 ? 1.735 -4.502 2.960 1.00 98.62 91 GLY A N 1
ATOM 711 C CA . GLY A 1 91 ? 0.690 -4.414 3.985 1.00 98.62 91 GLY A CA 1
ATOM 712 C C . GLY A 1 91 ? 1.078 -3.634 5.248 1.00 98.62 91 GLY A C 1
ATOM 713 O O . GLY A 1 91 ? 0.231 -3.439 6.125 1.00 98.62 91 GLY A O 1
ATOM 714 N N . ALA A 1 92 ? 2.319 -3.155 5.355 1.00 98.81 92 ALA A N 1
ATOM 715 C CA . ALA A 1 92 ? 2.687 -2.165 6.359 1.00 98.81 92 ALA A CA 1
ATOM 716 C C . ALA A 1 92 ? 2.003 -0.822 6.077 1.00 98.81 92 ALA A C 1
ATOM 718 O O . ALA A 1 92 ? 1.892 -0.414 4.920 1.00 98.81 92 ALA A O 1
ATOM 719 N N . LEU A 1 93 ? 1.643 -0.104 7.143 1.00 98.69 93 LEU A N 1
ATOM 720 C CA . LEU A 1 93 ? 1.615 1.352 7.081 1.00 98.69 93 LEU A CA 1
ATOM 721 C C . LEU A 1 93 ? 3.075 1.799 7.114 1.00 98.69 93 LEU A C 1
ATOM 723 O O . LEU A 1 93 ? 3.726 1.663 8.155 1.00 98.69 93 LEU A O 1
ATOM 727 N N . TYR A 1 94 ? 3.588 2.236 5.968 1.00 98.44 94 TYR A N 1
ATOM 728 C CA . TYR A 1 94 ? 5.022 2.350 5.719 1.00 98.44 94 TYR A CA 1
ATOM 729 C C . TYR A 1 94 ? 5.762 3.108 6.836 1.00 98.44 94 TYR A C 1
ATOM 731 O O . TYR A 1 94 ? 5.439 4.254 7.142 1.00 98.44 94 TYR A O 1
ATOM 739 N N . ASP A 1 95 ? 6.750 2.445 7.448 1.00 97.44 95 ASP A N 1
ATOM 740 C CA . ASP A 1 95 ? 7.607 2.958 8.534 1.00 97.44 95 ASP A CA 1
ATOM 741 C C . ASP A 1 95 ? 6.864 3.356 9.835 1.00 97.44 95 ASP A C 1
ATOM 743 O O . ASP A 1 95 ? 7.466 3.947 10.732 1.00 97.44 95 ASP A O 1
ATOM 747 N N . LEU A 1 96 ? 5.574 3.006 9.971 1.00 97.50 96 LEU A N 1
ATOM 748 C CA . LEU A 1 96 ? 4.726 3.366 11.120 1.00 97.50 96 LEU A CA 1
ATOM 749 C C . LEU A 1 96 ? 4.046 2.167 11.806 1.00 97.50 96 LEU A C 1
ATOM 751 O O . LEU A 1 96 ? 4.007 2.129 13.035 1.00 97.50 96 LEU A O 1
ATOM 755 N N . SER A 1 97 ? 3.510 1.197 11.052 1.00 98.50 97 SER A N 1
ATOM 756 C CA . SER A 1 97 ? 2.846 -0.000 11.604 1.00 98.50 97 SER A CA 1
ATOM 757 C C . SER A 1 97 ? 3.128 -1.233 10.753 1.00 98.50 97 SER A C 1
ATOM 759 O O . SER A 1 97 ? 2.827 -1.255 9.558 1.00 98.50 97 SER A O 1
ATOM 761 N N . GLU A 1 98 ? 3.668 -2.283 11.365 1.00 98.56 98 GLU A N 1
ATOM 762 C CA . GLU A 1 98 ? 4.033 -3.520 10.673 1.00 98.56 98 GLU A CA 1
ATOM 763 C C . GLU A 1 98 ? 2.846 -4.478 10.475 1.00 98.56 98 GLU A C 1
ATOM 765 O O . GLU A 1 98 ? 1.954 -4.549 11.323 1.00 98.56 98 G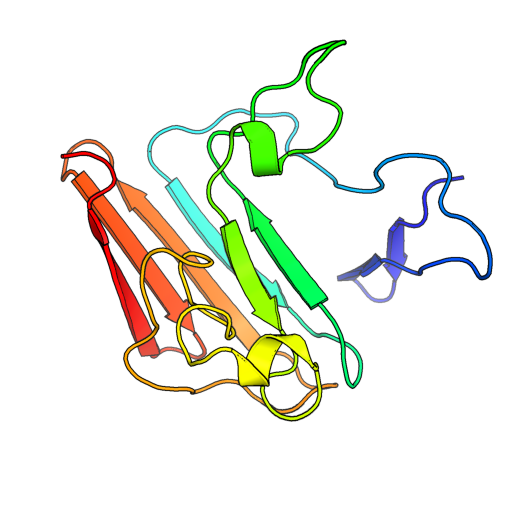LU A O 1
ATOM 770 N N . PRO A 1 99 ? 2.824 -5.255 9.377 1.00 98.56 99 PRO A N 1
ATOM 771 C CA . PRO A 1 99 ? 1.874 -6.337 9.223 1.00 98.56 99 PRO A CA 1
ATOM 772 C C . PRO A 1 99 ? 2.212 -7.469 10.203 1.00 98.56 99 PRO A C 1
ATOM 774 O O . PRO A 1 99 ? 3.367 -7.823 10.427 1.00 98.56 99 PRO A O 1
ATOM 777 N N . THR A 1 100 ? 1.181 -8.104 10.747 1.00 98.56 100 THR A N 1
ATOM 778 C CA . THR A 1 100 ? 1.283 -9.231 11.688 1.00 98.56 100 THR A CA 1
ATOM 779 C C . THR A 1 100 ? 1.876 -10.499 11.069 1.00 98.56 100 THR A C 1
ATOM 781 O O . THR A 1 100 ? 2.349 -11.378 11.793 1.00 98.56 100 THR A O 1
ATOM 784 N N . LYS A 1 101 ? 1.813 -10.630 9.740 1.00 98.12 101 LYS A N 1
ATOM 785 C CA . LYS A 1 101 ? 2.367 -11.739 8.954 1.00 98.12 101 LYS A CA 1
ATOM 786 C C . LYS A 1 101 ? 2.399 -11.378 7.476 1.00 98.12 101 LYS A C 1
ATOM 788 O O . LYS A 1 101 ? 1.550 -10.627 7.001 1.00 98.12 101 LYS A O 1
ATOM 793 N N . ASP A 1 102 ? 3.330 -11.995 6.763 1.00 98.31 102 ASP A N 1
ATOM 794 C CA . ASP A 1 102 ? 3.350 -11.988 5.307 1.00 98.31 102 ASP A CA 1
ATOM 795 C C . ASP A 1 102 ? 2.444 -13.104 4.767 1.00 98.31 102 ASP A C 1
ATOM 797 O O . ASP A 1 102 ? 2.573 -14.270 5.148 1.00 98.31 102 ASP A O 1
ATOM 801 N N . VAL A 1 10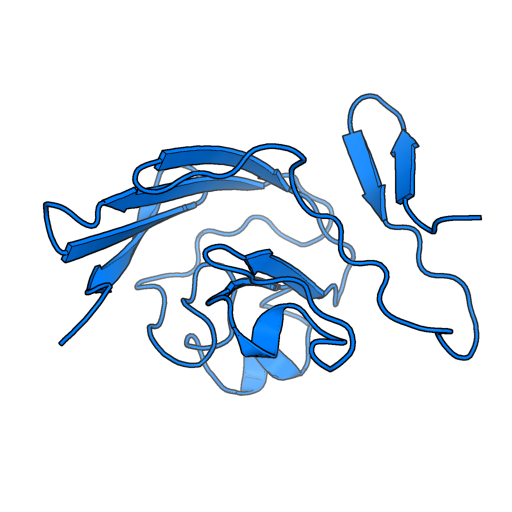3 ? 1.501 -12.725 3.911 1.00 98.50 103 VAL A N 1
ATOM 802 C CA . VAL A 1 103 ? 0.595 -13.626 3.179 1.00 98.50 103 VAL A CA 1
ATOM 803 C C . VAL A 1 103 ? 0.582 -13.294 1.687 1.00 98.50 103 VAL A C 1
ATOM 805 O O . VAL A 1 103 ? -0.356 -13.670 0.984 1.00 98.50 103 VAL A O 1
ATOM 808 N N . THR A 1 104 ? 1.582 -12.548 1.211 1.00 98.50 104 THR A N 1
ATOM 809 C CA . THR A 1 104 ? 1.690 -12.168 -0.196 1.00 98.50 104 THR A CA 1
ATOM 810 C C . THR A 1 104 ? 2.001 -13.377 -1.071 1.00 98.50 104 THR A C 1
ATOM 812 O O . THR A 1 104 ? 2.738 -14.287 -0.689 1.00 98.50 104 THR A O 1
ATOM 815 N N . ASN A 1 105 ? 1.422 -13.385 -2.267 1.00 98.69 105 ASN A N 1
ATOM 816 C CA . ASN A 1 105 ? 1.854 -14.259 -3.344 1.00 98.69 105 ASN A CA 1
ATOM 817 C C . ASN A 1 105 ? 3.174 -13.722 -3.928 1.00 98.69 105 ASN A C 1
ATOM 819 O O . ASN A 1 105 ? 3.389 -12.503 -3.907 1.00 98.69 105 ASN A O 1
ATOM 823 N N . PRO A 1 106 ? 4.039 -14.595 -4.480 1.00 98.12 106 PRO A N 1
ATOM 824 C CA . PRO A 1 106 ? 5.314 -14.193 -5.068 1.00 98.12 106 PRO A CA 1
ATOM 825 C C . PRO A 1 106 ? 5.186 -13.120 -6.159 1.00 98.12 106 PRO A C 1
ATOM 827 O O . PRO A 1 106 ? 4.162 -12.999 -6.835 1.00 98.12 106 PRO A O 1
ATOM 830 N N . ALA A 1 107 ? 6.270 -12.375 -6.397 1.00 98.31 107 ALA A N 1
ATOM 831 C CA . ALA A 1 107 ? 6.332 -11.410 -7.492 1.00 98.31 107 ALA A CA 1
ATOM 832 C C . ALA A 1 107 ? 5.980 -12.064 -8.846 1.00 98.31 107 ALA A C 1
ATOM 834 O O . ALA A 1 107 ? 6.464 -13.146 -9.182 1.00 98.31 107 ALA A O 1
ATOM 835 N N . GLY A 1 108 ? 5.146 -11.386 -9.638 1.00 98.12 108 GLY A N 1
ATOM 836 C CA . GLY A 1 108 ? 4.558 -11.920 -10.870 1.00 98.12 108 GLY A CA 1
ATOM 837 C C . GLY A 1 108 ? 3.185 -12.584 -10.701 1.00 98.12 108 GLY A C 1
ATOM 838 O O . GLY A 1 108 ? 2.526 -12.840 -11.712 1.00 98.12 108 GLY A O 1
ATOM 839 N N . GLU A 1 109 ? 2.715 -12.793 -9.471 1.00 98.62 109 GLU A N 1
ATOM 840 C CA . GLU A 1 109 ? 1.367 -13.284 -9.171 1.00 98.62 109 GLU A CA 1
ATOM 841 C C . GLU A 1 109 ? 0.460 -12.163 -8.646 1.00 98.62 109 GLU A C 1
ATOM 843 O O . GLU A 1 109 ? 0.918 -11.137 -8.136 1.00 98.62 109 GLU A O 1
ATOM 848 N N . TRP A 1 110 ? -0.848 -12.339 -8.829 1.00 98.62 110 TRP A N 1
ATOM 849 C CA . TRP A 1 110 ? -1.847 -11.390 -8.349 1.00 98.62 110 TRP A CA 1
ATOM 850 C C . TRP A 1 110 ? -2.068 -11.550 -6.846 1.00 98.62 110 TRP A C 1
ATOM 852 O O . TRP A 1 110 ? -2.131 -12.666 -6.332 1.00 98.62 110 TRP A O 1
ATOM 862 N N . ASN A 1 111 ? -2.206 -10.425 -6.158 1.00 98.88 111 ASN A N 1
ATOM 863 C CA . ASN A 1 111 ? -2.572 -10.317 -4.755 1.00 98.88 111 ASN A CA 1
ATOM 864 C C . ASN A 1 111 ? -3.861 -9.505 -4.640 1.00 98.88 111 ASN A C 1
ATOM 866 O O . ASN A 1 111 ? -3.989 -8.468 -5.288 1.00 98.88 111 ASN A O 1
ATOM 870 N N . GLU A 1 112 ? -4.780 -9.937 -3.785 1.00 98.81 112 GLU A N 1
ATOM 871 C CA . GLU A 1 112 ? -5.961 -9.155 -3.413 1.00 98.81 112 GLU A CA 1
ATOM 872 C C . GLU A 1 112 ? -5.628 -8.270 -2.207 1.00 98.81 112 GLU A C 1
ATOM 874 O O . GLU A 1 112 ? -5.007 -8.732 -1.243 1.00 98.81 112 GLU A O 1
ATOM 879 N N . MET A 1 113 ? -6.063 -7.010 -2.236 1.00 98.75 113 MET A N 1
ATOM 880 C CA . MET A 1 113 ? -5.913 -6.064 -1.134 1.00 98.75 113 MET A CA 1
ATOM 881 C C . MET A 1 113 ? -7.226 -5.328 -0.867 1.00 98.75 113 MET A C 1
ATOM 883 O O . MET A 1 113 ? -7.858 -4.816 -1.791 1.00 98.75 113 MET A O 1
ATOM 887 N N . THR A 1 114 ? -7.574 -5.203 0.413 1.00 98.88 114 THR A N 1
ATOM 888 C CA . THR A 1 114 ? -8.602 -4.273 0.887 1.00 98.88 114 THR A CA 1
ATOM 889 C C . THR A 1 114 ? -8.014 -3.351 1.948 1.00 98.88 114 THR A C 1
ATOM 891 O O . THR A 1 114 ? -7.433 -3.827 2.927 1.00 98.88 114 THR A O 1
ATOM 894 N N . ILE A 1 115 ? -8.181 -2.042 1.763 1.00 98.88 115 ILE A N 1
ATOM 895 C CA . ILE A 1 115 ? -7.816 -1.000 2.727 1.00 98.88 115 ILE A CA 1
ATOM 896 C C . ILE A 1 115 ? -9.103 -0.343 3.212 1.00 98.88 115 ILE A C 1
ATOM 898 O O . ILE A 1 115 ? -9.871 0.170 2.399 1.00 98.88 115 ILE A O 1
ATOM 902 N N . THR A 1 116 ? -9.323 -0.333 4.524 1.00 98.88 116 THR A N 1
ATOM 903 C CA . THR A 1 116 ? -10.440 0.401 5.134 1.00 98.88 116 THR A CA 1
ATOM 904 C C . THR A 1 116 ? -9.893 1.538 5.970 1.00 98.88 116 THR A C 1
ATOM 906 O O . THR A 1 116 ? -9.029 1.310 6.813 1.00 98.88 116 THR A O 1
ATOM 909 N N . ILE A 1 117 ? -10.411 2.744 5.755 1.00 98.81 117 ILE A N 1
ATOM 910 C CA . ILE A 1 117 ? -10.102 3.936 6.544 1.00 98.81 117 ILE A CA 1
ATOM 911 C C . ILE A 1 117 ? -11.406 4.446 7.151 1.00 98.81 117 ILE A C 1
ATOM 913 O O . ILE A 1 117 ? -12.323 4.840 6.427 1.00 98.81 117 ILE A O 1
ATOM 917 N N . ASN A 1 118 ? -11.484 4.434 8.482 1.00 98.50 118 ASN A N 1
ATOM 918 C CA . ASN A 1 118 ? -12.633 4.895 9.249 1.00 98.50 118 ASN A CA 1
ATOM 919 C C . ASN A 1 118 ? -12.201 5.904 10.326 1.00 98.50 118 ASN A C 1
ATOM 921 O O . ASN A 1 118 ? -11.761 5.539 11.417 1.00 98.50 118 ASN A O 1
ATOM 925 N N . TYR A 1 119 ? -12.354 7.194 10.030 1.00 97.75 119 TYR A N 1
ATOM 926 C CA . TYR A 1 119 ? -12.061 8.288 10.958 1.00 97.75 119 TYR A CA 1
ATOM 927 C C . TYR A 1 119 ? -13.070 8.397 12.107 1.00 97.75 119 TYR A C 1
ATOM 929 O O . TYR A 1 119 ? -12.728 8.955 13.145 1.00 97.75 119 TYR A O 1
ATOM 937 N N . GLU A 1 120 ? -14.289 7.865 11.966 1.00 97.62 120 GLU A N 1
ATOM 938 C CA . GLU A 1 120 ? -15.273 7.865 13.061 1.00 97.62 120 GLU A CA 1
ATOM 939 C C . GLU A 1 120 ? -14.863 6.900 14.181 1.00 97.62 120 GLU A C 1
ATOM 941 O O . GLU A 1 120 ? -15.063 7.192 15.360 1.00 97.62 120 GLU A O 1
ATOM 946 N N . GLU A 1 121 ? -14.242 5.779 13.813 1.00 97.81 121 GLU A N 1
ATOM 947 C CA . GLU A 1 121 ? -13.727 4.767 14.745 1.00 97.81 121 GLU A CA 1
ATOM 948 C C . GLU A 1 121 ? -12.233 4.942 15.056 1.00 97.81 121 GLU A C 1
ATOM 950 O O . GLU A 1 121 ? -11.688 4.209 15.880 1.00 97.81 121 GLU A O 1
ATOM 955 N N . ASN A 1 122 ? -11.577 5.930 14.434 1.00 98.12 122 ASN A N 1
ATOM 956 C CA . ASN A 1 122 ? -10.127 6.124 14.477 1.00 98.12 122 ASN A CA 1
ATOM 957 C C . ASN A 1 122 ? -9.362 4.833 14.127 1.00 98.12 122 ASN A C 1
ATOM 959 O O . ASN A 1 122 ? -8.452 4.427 14.849 1.00 98.12 122 ASN A O 1
ATOM 963 N N . GLN A 1 123 ? -9.753 4.170 13.038 1.00 98.62 123 GLN A N 1
ATOM 964 C CA . GLN A 1 123 ? -9.227 2.858 12.672 1.00 98.62 123 GLN A CA 1
ATOM 965 C C . GLN A 1 123 ? -8.909 2.776 11.177 1.00 98.62 123 GLN A C 1
ATOM 967 O O . GLN A 1 123 ? -9.728 3.121 10.325 1.00 98.62 123 GLN A O 1
ATOM 972 N N . GLY A 1 124 ? -7.711 2.286 10.867 1.00 98.75 124 GLY A N 1
ATOM 973 C CA . GLY A 1 124 ? -7.324 1.804 9.549 1.00 98.75 124 GLY A CA 1
ATOM 974 C C . GLY A 1 124 ? -7.034 0.306 9.589 1.00 98.75 124 GLY A C 1
ATOM 975 O O . GLY A 1 124 ? -6.433 -0.177 10.551 1.00 98.75 124 GLY A O 1
ATOM 976 N N . THR A 1 125 ? -7.445 -0.435 8.560 1.00 98.88 125 THR A N 1
ATOM 977 C CA . THR A 1 125 ? -7.149 -1.871 8.421 1.00 98.88 125 THR A CA 1
ATOM 978 C C . THR A 1 125 ? -6.631 -2.204 7.028 1.00 98.88 125 THR A C 1
ATOM 980 O O . THR A 1 125 ? -6.997 -1.569 6.036 1.00 98.88 125 THR A O 1
ATOM 983 N N . VAL A 1 126 ? -5.779 -3.230 6.958 1.00 98.88 126 VAL A N 1
ATOM 984 C CA . VAL A 1 126 ? -5.274 -3.790 5.698 1.00 98.88 126 VAL A CA 1
ATOM 985 C C . VAL A 1 126 ? -5.517 -5.290 5.686 1.00 98.88 126 VAL A C 1
ATOM 987 O O . VAL A 1 126 ? -5.046 -6.015 6.567 1.00 98.88 126 VAL A O 1
ATOM 990 N N . THR A 1 127 ? -6.224 -5.757 4.663 1.00 98.94 127 THR A N 1
ATOM 991 C CA . THR A 1 127 ? -6.432 -7.175 4.364 1.00 98.94 127 THR A CA 1
ATOM 992 C C . THR A 1 127 ? -5.696 -7.535 3.085 1.00 98.94 127 THR A C 1
ATOM 994 O O . THR A 1 127 ? -5.884 -6.876 2.069 1.00 98.94 127 THR A O 1
ATOM 997 N N . LEU A 1 128 ? -4.875 -8.583 3.138 1.00 98.81 128 LEU A N 1
ATOM 998 C CA . LEU A 1 128 ? -4.175 -9.167 1.996 1.00 98.81 128 LEU A CA 1
ATOM 999 C C . LEU A 1 128 ? -4.600 -10.623 1.840 1.00 98.81 128 LEU A C 1
ATOM 1001 O O . LEU A 1 128 ? -4.576 -11.358 2.828 1.00 98.81 128 LEU A O 1
ATOM 1005 N N . ASN A 1 129 ? -4.977 -11.040 0.628 1.00 98.44 129 ASN A N 1
ATOM 1006 C CA . ASN A 1 129 ? -5.354 -12.425 0.308 1.00 98.44 129 ASN A CA 1
ATOM 1007 C C . ASN A 1 129 ? -6.259 -13.037 1.398 1.00 98.44 129 ASN A C 1
ATOM 1009 O O . ASN A 1 129 ? -5.882 -13.984 2.092 1.00 98.44 129 ASN A O 1
ATOM 1013 N N . VAL A 1 130 ? -7.419 -12.402 1.611 1.00 97.75 130 VAL A N 1
ATOM 1014 C CA . VAL A 1 130 ? -8.450 -12.715 2.629 1.00 97.75 130 VAL A CA 1
ATOM 1015 C C . VAL A 1 130 ? -8.018 -12.670 4.105 1.00 97.75 130 VAL A C 1
ATOM 1017 O O . VAL A 1 130 ? -8.808 -13.000 4.990 1.00 97.75 130 VAL A O 1
ATOM 1020 N N . THR A 1 131 ? -6.790 -12.252 4.409 1.00 98.62 131 THR A N 1
ATOM 1021 C CA . THR A 1 131 ? -6.256 -12.177 5.774 1.00 98.62 131 THR A CA 1
ATOM 1022 C C . THR A 1 131 ? -6.024 -10.728 6.185 1.00 98.62 131 THR A C 1
ATOM 1024 O O . THR A 1 131 ? -5.215 -10.038 5.573 1.00 98.62 131 THR A O 1
ATOM 1027 N N . GLN A 1 132 ? -6.673 -10.266 7.258 1.00 98.81 132 GLN A N 1
ATOM 1028 C CA . GLN A 1 132 ? -6.316 -8.984 7.872 1.00 98.81 132 GLN A CA 1
ATOM 1029 C C . GLN A 1 132 ? -4.893 -9.082 8.432 1.00 98.81 132 GLN A C 1
ATOM 1031 O O . GLN A 1 132 ? -4.619 -9.902 9.313 1.00 98.81 132 GLN A O 1
ATOM 1036 N N . VAL A 1 133 ? -3.984 -8.277 7.885 1.00 98.75 133 VAL A N 1
ATOM 1037 C CA . VAL A 1 133 ? -2.567 -8.270 8.256 1.00 98.75 133 VAL A CA 1
ATOM 1038 C C . VAL A 1 133 ? -2.210 -7.086 9.135 1.00 98.75 133 VAL A C 1
ATOM 1040 O O . VAL A 1 133 ? -1.275 -7.217 9.914 1.00 98.75 133 VAL A O 1
ATOM 1043 N N . ASN A 1 134 ? -2.939 -5.972 9.068 1.00 98.75 134 ASN A N 1
ATOM 1044 C CA . ASN A 1 134 ? -2.603 -4.763 9.816 1.00 98.75 134 ASN A CA 1
ATOM 1045 C C . ASN A 1 134 ? -3.861 -4.054 10.332 1.00 98.75 134 ASN A C 1
ATOM 1047 O O . ASN A 1 134 ? -4.917 -4.108 9.697 1.00 98.75 134 ASN A O 1
ATOM 1051 N N . GLU A 1 135 ? -3.722 -3.397 11.478 1.00 98.69 135 GLU A N 1
ATOM 1052 C CA . GLU A 1 135 ? -4.731 -2.548 12.108 1.00 98.69 135 GLU A CA 1
ATOM 1053 C C . GLU A 1 135 ? -4.015 -1.450 12.900 1.00 98.69 135 GLU A C 1
ATOM 1055 O O . GLU A 1 135 ? -3.117 -1.744 13.691 1.00 98.69 135 GLU A O 1
ATOM 1060 N N . PHE A 1 136 ? -4.387 -0.190 12.682 1.00 98.50 136 PHE A N 1
ATOM 1061 C CA . PHE A 1 136 ? -3.702 0.961 13.273 1.00 98.50 136 PHE A CA 1
ATOM 1062 C C . PHE A 1 136 ? -4.661 2.137 13.526 1.00 98.50 136 PHE A C 1
ATOM 1064 O O . PHE A 1 136 ? -5.667 2.269 12.825 1.00 98.50 136 PHE A O 1
ATOM 1071 N N . PRO A 1 137 ? -4.368 3.015 14.506 1.00 97.94 137 PRO A N 1
ATOM 1072 C CA . PRO A 1 137 ? -5.110 4.257 14.684 1.00 97.94 137 PRO A CA 1
ATOM 1073 C C . PRO A 1 137 ? -4.753 5.285 13.599 1.00 97.94 137 PRO A C 1
ATOM 1075 O O . PRO A 1 137 ? -3.614 5.339 13.138 1.00 97.94 137 PRO A O 1
ATOM 1078 N N . LEU A 1 138 ? -5.709 6.134 13.218 1.00 96.38 138 LEU A N 1
ATOM 1079 C CA . LEU A 1 138 ? -5.516 7.205 12.226 1.00 96.38 138 LEU A CA 1
ATOM 1080 C C . LEU A 1 138 ? -5.012 8.515 12.855 1.00 96.38 138 LEU A C 1
ATOM 1082 O O . LEU A 1 138 ? -4.439 9.359 12.167 1.00 96.38 138 LEU A O 1
ATOM 1086 N N . HIS A 1 139 ? -5.219 8.690 14.160 1.00 90.06 139 HIS A N 1
ATOM 1087 C CA . HIS A 1 139 ? -4.730 9.809 14.960 1.00 90.06 139 HIS A CA 1
ATOM 1088 C C . HIS A 1 139 ? -4.536 9.411 16.437 1.00 90.06 139 HIS A C 1
ATOM 1090 O O . HIS A 1 139 ? -5.075 8.401 16.903 1.00 90.06 139 HIS A O 1
ATOM 1096 N N . GLY A 1 140 ? -3.756 10.217 17.169 1.00 79.56 140 GLY A N 1
ATOM 1097 C CA . GLY A 1 140 ? -3.475 10.066 18.607 1.00 79.56 140 GLY A CA 1
ATOM 1098 C C . GLY A 1 140 ? -4.265 11.008 19.506 1.00 79.56 140 GLY A C 1
ATOM 1099 O O . GLY A 1 140 ? -4.876 11.964 18.976 1.00 79.56 140 GLY A O 1
#